Protein AF-A0A8F4FR57-F1 (afdb_monomer_lite)

Sequence (84 aa):
MARPAGHPLNRAAWEDVLRLAGLSLTQVAEMSEVPRATLSGLLGGHHKASVPMAHRIAGCIPVQPATLFPSLAAVEVEPEAVPA

Secondary structure (DSSP, 8-state):
-PPPS-B---HHHHHHHHHHHT--HHHHHHHHT--HHHHHHHHTTS--B-HHHHHHHHHTTTS-HHHH-GGG------------

Radius of gyration: 14.74 Å; chains: 1; bounding box: 34×52×24 Å

pLDDT: mean 85.81, std 15.05, range [47.41, 96.0]

Structure (mmCIF, N/CA/C/O backbone):
data_AF-A0A8F4FR57-F1
#
_entry.id   AF-A0A8F4FR57-F1
#
loop_
_atom_site.group_PDB
_atom_site.id
_atom_site.type_symbol
_atom_site.label_atom_id
_atom_site.label_alt_id
_atom_site.label_comp_id
_atom_site.label_asym_id
_atom_site.label_entity_id
_atom_site.label_seq_id
_atom_site.pdbx_PDB_ins_code
_atom_site.Cartn_x
_atom_site.Cartn_y
_atom_site.Cartn_z
_atom_site.occupancy
_atom_site.B_iso_or_equiv
_atom_site.auth_seq_id
_atom_site.auth_comp_id
_atom_site.auth_asym_id
_atom_site.auth_atom_id
_atom_site.pdbx_PDB_model_num
ATOM 1 N N . MET A 1 1 ? 23.148 -5.379 -12.969 1.00 47.41 1 MET A N 1
ATOM 2 C CA . MET A 1 1 ? 21.666 -5.366 -12.971 1.00 47.41 1 MET A CA 1
ATOM 3 C C . MET A 1 1 ? 21.189 -4.060 -12.358 1.00 47.41 1 MET A C 1
ATOM 5 O O . MET A 1 1 ? 21.581 -3.767 -11.236 1.00 47.41 1 MET A O 1
ATOM 9 N N . ALA A 1 2 ? 20.405 -3.258 -13.082 1.00 48.62 2 ALA A N 1
ATOM 10 C CA . ALA A 1 2 ? 19.794 -2.055 -12.519 1.00 48.62 2 ALA A CA 1
ATOM 11 C C . ALA A 1 2 ? 18.690 -2.478 -11.537 1.00 48.62 2 ALA A C 1
ATOM 13 O O . ALA A 1 2 ? 17.782 -3.212 -11.924 1.00 48.62 2 ALA A O 1
ATOM 14 N N . ARG A 1 3 ? 18.773 -2.062 -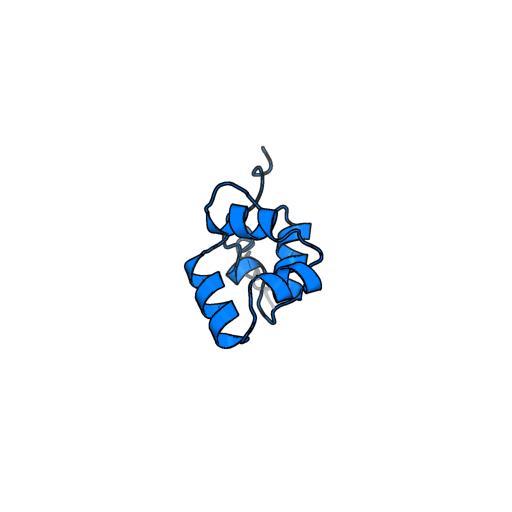10.266 1.00 56.50 3 ARG A N 1
ATOM 15 C CA . ARG A 1 3 ? 17.649 -2.240 -9.335 1.00 56.50 3 ARG A CA 1
ATOM 16 C C . ARG A 1 3 ? 16.457 -1.448 -9.892 1.00 56.50 3 ARG A C 1
ATOM 18 O O . ARG A 1 3 ? 16.656 -0.291 -10.269 1.00 56.50 3 ARG A O 1
ATOM 25 N N . PRO A 1 4 ? 15.249 -2.031 -9.973 1.00 58.56 4 PRO A N 1
ATOM 26 C CA . PRO A 1 4 ? 14.071 -1.284 -10.391 1.00 58.56 4 PRO A CA 1
ATOM 27 C C . PRO A 1 4 ? 13.909 -0.063 -9.482 1.00 58.56 4 PRO A C 1
ATOM 29 O O . PRO A 1 4 ? 14.120 -0.153 -8.273 1.00 58.56 4 PRO A O 1
ATOM 32 N N . ALA A 1 5 ? 13.551 1.084 -10.063 1.00 72.31 5 ALA A N 1
ATOM 33 C CA . ALA A 1 5 ? 13.436 2.376 -9.376 1.00 72.31 5 ALA A CA 1
ATOM 34 C C . ALA A 1 5 ? 12.241 2.457 -8.390 1.00 72.31 5 ALA A C 1
ATOM 36 O O . ALA A 1 5 ? 11.658 3.519 -8.195 1.00 72.31 5 ALA A O 1
ATOM 37 N N . GLY A 1 6 ? 11.847 1.325 -7.804 1.00 86.12 6 GLY A N 1
ATOM 38 C CA . GLY A 1 6 ? 10.695 1.141 -6.932 1.00 86.12 6 GLY A CA 1
ATOM 39 C C . GLY A 1 6 ? 9.657 0.170 -7.500 1.00 86.12 6 GLY A C 1
ATOM 40 O O . GLY A 1 6 ? 9.758 -0.310 -8.631 1.00 86.12 6 GLY A O 1
ATOM 41 N N . HIS A 1 7 ? 8.634 -0.077 -6.691 1.00 91.56 7 HIS A N 1
ATOM 42 C CA . HIS A 1 7 ? 7.590 -1.072 -6.882 1.00 91.56 7 HIS A CA 1
ATOM 43 C C . HIS A 1 7 ? 6.235 -0.377 -7.088 1.00 91.56 7 HIS A C 1
ATOM 45 O O . HIS A 1 7 ? 5.824 0.413 -6.231 1.00 91.56 7 HIS A O 1
ATOM 51 N N . PRO A 1 8 ? 5.551 -0.605 -8.224 1.00 92.81 8 PRO A N 1
ATOM 52 C CA . PRO A 1 8 ? 4.229 -0.042 -8.460 1.00 92.81 8 PRO A CA 1
ATOM 53 C C . PRO A 1 8 ? 3.192 -0.700 -7.546 1.00 92.81 8 PRO A C 1
ATOM 55 O O . PRO A 1 8 ? 3.263 -1.899 -7.268 1.00 92.81 8 PRO A O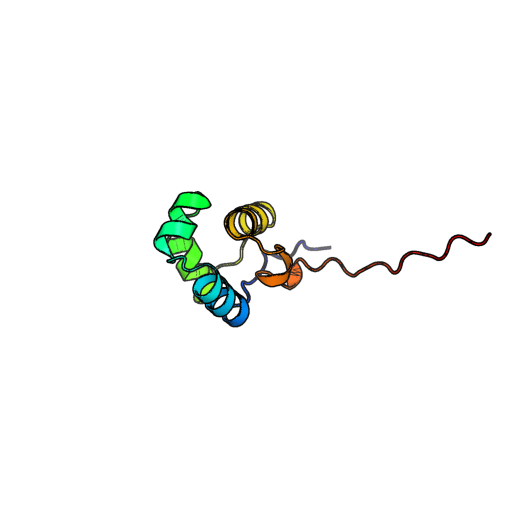 1
ATOM 58 N N . LEU A 1 9 ? 2.223 0.097 -7.103 1.00 94.06 9 LEU A N 1
ATOM 59 C CA . LEU A 1 9 ? 1.087 -0.378 -6.324 1.00 94.06 9 LEU A CA 1
ATOM 60 C C . LEU A 1 9 ? 0.048 -1.022 -7.253 1.00 94.06 9 LEU A C 1
ATOM 62 O O . LEU A 1 9 ? -0.310 -0.454 -8.286 1.00 94.06 9 LEU A O 1
ATOM 66 N N . ASN A 1 10 ? -0.486 -2.174 -6.862 1.00 94.75 10 ASN A N 1
ATOM 67 C CA . ASN A 1 10 ? -1.684 -2.743 -7.461 1.00 94.75 10 ASN A CA 1
ATOM 68 C C . ASN A 1 10 ? -2.917 -2.033 -6.893 1.00 94.75 10 ASN A C 1
ATOM 70 O O . ASN A 1 10 ? -3.358 -2.314 -5.778 1.00 94.75 10 ASN A O 1
ATOM 74 N N . ARG A 1 11 ? -3.476 -1.107 -7.675 1.00 93.75 11 ARG A N 1
ATOM 75 C CA . ARG A 1 11 ? -4.626 -0.299 -7.262 1.00 93.75 11 ARG A CA 1
ATOM 76 C C . ARG A 1 11 ? -5.872 -1.132 -6.951 1.00 93.75 11 ARG A C 1
ATOM 78 O O . ARG A 1 11 ? -6.533 -0.850 -5.960 1.00 93.75 11 ARG A O 1
ATOM 85 N N . ALA A 1 12 ? -6.175 -2.147 -7.759 1.00 93.06 12 ALA A N 1
ATOM 86 C CA . ALA A 1 12 ? -7.351 -2.987 -7.538 1.00 93.06 12 ALA A CA 1
ATOM 87 C C . ALA A 1 12 ? -7.231 -3.748 -6.208 1.00 93.06 12 ALA A C 1
ATOM 89 O O . ALA A 1 12 ? -8.118 -3.665 -5.363 1.00 93.06 12 ALA A O 1
ATOM 90 N N . ALA A 1 13 ? -6.078 -4.388 -5.977 1.00 93.75 13 ALA A N 1
ATOM 91 C CA . ALA A 1 13 ? -5.812 -5.075 -4.714 1.00 93.75 13 ALA A CA 1
ATOM 92 C C . ALA A 1 13 ? -5.847 -4.114 -3.518 1.00 93.75 13 ALA A C 1
ATOM 94 O O . ALA A 1 13 ? -6.381 -4.462 -2.471 1.00 93.75 13 ALA A O 1
ATOM 95 N N . TRP A 1 14 ? -5.319 -2.897 -3.668 1.00 93.94 14 TRP A N 1
ATOM 96 C CA . TRP A 1 14 ? -5.388 -1.873 -2.628 1.00 93.94 14 TRP A CA 1
ATOM 97 C C . TRP A 1 14 ? -6.827 -1.511 -2.247 1.00 93.94 14 TRP A C 1
ATOM 99 O O . TRP A 1 14 ? -7.161 -1.505 -1.064 1.00 93.94 14 TRP A O 1
ATOM 109 N N . GLU A 1 15 ? -7.674 -1.203 -3.232 1.00 93.38 15 GLU A N 1
ATOM 110 C CA . GLU A 1 15 ? -9.069 -0.809 -3.001 1.00 93.38 15 GLU A CA 1
ATOM 111 C C . GLU A 1 15 ? -9.858 -1.928 -2.306 1.00 93.38 15 GLU A C 1
ATOM 113 O O . GLU A 1 15 ? -10.572 -1.665 -1.333 1.00 93.38 15 GLU A O 1
ATOM 118 N N . ASP A 1 16 ? -9.670 -3.180 -2.730 1.00 93.62 16 ASP A N 1
ATOM 119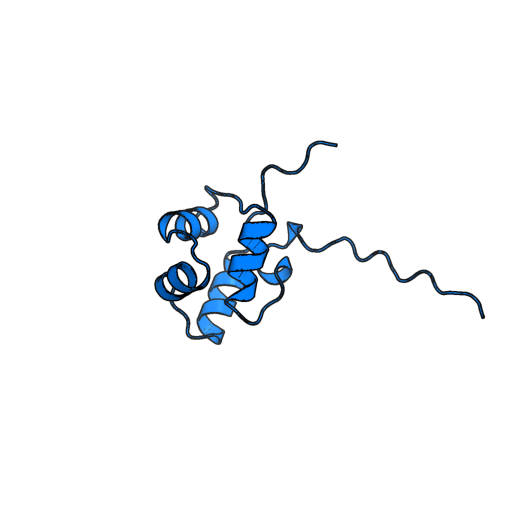 C CA . ASP A 1 16 ? -10.298 -4.337 -2.089 1.00 93.62 16 ASP A CA 1
ATOM 120 C C . ASP A 1 16 ? -9.807 -4.555 -0.659 1.00 93.62 16 ASP A C 1
ATOM 122 O O . ASP A 1 16 ? -10.612 -4.757 0.253 1.00 93.62 16 ASP A O 1
ATOM 126 N N . VAL A 1 17 ? -8.497 -4.467 -0.440 1.00 92.56 17 VAL A N 1
ATOM 127 C CA . VAL A 1 17 ? -7.892 -4.655 0.879 1.00 92.56 17 VAL A CA 1
ATOM 128 C C . VAL A 1 17 ? -8.347 -3.573 1.861 1.00 92.56 17 VAL A C 1
ATOM 130 O O . VAL A 1 17 ? -8.715 -3.902 2.988 1.00 92.56 17 VAL A O 1
ATOM 133 N N . LEU A 1 18 ? -8.396 -2.301 1.449 1.00 92.31 18 LEU A N 1
ATOM 134 C CA . LEU A 1 18 ? -8.911 -1.224 2.304 1.00 92.31 18 LEU A CA 1
ATOM 135 C C . LEU A 1 18 ? -10.390 -1.408 2.638 1.00 92.31 18 LEU A C 1
ATOM 137 O O . LEU A 1 18 ? -10.790 -1.206 3.786 1.00 92.31 18 LEU A O 1
ATOM 141 N N . ARG A 1 19 ? -11.194 -1.815 1.650 1.00 92.75 19 ARG A N 1
ATOM 142 C CA . ARG A 1 19 ? -12.622 -2.081 1.838 1.00 92.75 19 ARG A CA 1
ATOM 143 C C . ARG A 1 19 ? -12.853 -3.217 2.833 1.00 92.75 19 ARG A C 1
ATOM 145 O O . ARG A 1 19 ? -13.711 -3.082 3.699 1.00 92.75 19 ARG A O 1
ATOM 152 N N . LEU A 1 20 ? -12.088 -4.305 2.730 1.00 91.88 20 LEU A N 1
ATOM 153 C CA . LEU A 1 20 ? -12.184 -5.454 3.637 1.00 91.88 20 LEU A CA 1
ATOM 154 C C . LEU A 1 20 ? -11.661 -5.139 5.043 1.00 91.88 20 LEU A C 1
ATOM 156 O O . LEU A 1 20 ? -12.261 -5.567 6.025 1.00 91.88 20 LEU A O 1
ATOM 160 N N . ALA A 1 21 ? -10.574 -4.373 5.149 1.00 90.88 21 ALA A N 1
ATOM 161 C CA . ALA A 1 21 ? -10.007 -3.960 6.431 1.00 90.88 21 ALA A CA 1
ATOM 162 C C . ALA A 1 21 ? -10.813 -2.840 7.118 1.00 90.88 21 ALA A C 1
ATOM 164 O O . ALA A 1 21 ? -10.579 -2.555 8.290 1.00 90.88 21 ALA A O 1
ATOM 165 N N . GLY A 1 22 ? -11.735 -2.184 6.403 1.00 94.19 22 GLY A N 1
ATOM 166 C CA . GLY A 1 22 ? -12.486 -1.035 6.914 1.00 94.19 22 GLY A CA 1
ATOM 167 C C . GLY A 1 22 ? -11.602 0.184 7.195 1.00 94.19 22 GLY A C 1
ATOM 168 O O . GLY A 1 22 ? -11.921 0.983 8.074 1.00 94.19 22 GLY A O 1
ATOM 169 N N . LEU A 1 23 ? -10.480 0.319 6.479 1.00 94.06 23 LEU A N 1
ATOM 170 C CA . LEU A 1 23 ? -9.495 1.380 6.692 1.00 94.06 23 LEU A CA 1
ATOM 171 C C . LEU A 1 23 ? -9.585 2.453 5.607 1.00 94.06 23 LEU A C 1
ATOM 173 O O . LEU A 1 23 ? -9.685 2.175 4.413 1.00 94.06 23 LEU A O 1
ATOM 177 N N . SER A 1 24 ? -9.484 3.710 6.027 1.00 94.06 24 SER A N 1
ATOM 178 C CA . SER A 1 24 ? -9.344 4.855 5.132 1.00 94.06 24 SER A CA 1
ATOM 179 C C . SER A 1 24 ? -7.883 5.106 4.751 1.00 94.06 24 SER A C 1
ATOM 181 O O . SER A 1 24 ? -6.948 4.743 5.466 1.00 94.06 24 SER A O 1
ATOM 183 N N . LEU A 1 25 ? -7.678 5.836 3.652 1.00 92.62 25 LEU A N 1
ATOM 184 C CA . LEU A 1 25 ? -6.347 6.270 3.219 1.00 92.62 25 LEU A CA 1
ATOM 185 C C . LEU A 1 25 ? -5.609 7.098 4.291 1.00 92.62 25 LEU A C 1
ATOM 187 O O . LEU A 1 25 ? -4.390 7.002 4.393 1.00 92.62 25 LEU A O 1
ATOM 191 N N . THR A 1 26 ? -6.327 7.909 5.084 1.00 95.19 26 THR A N 1
ATOM 192 C CA . THR A 1 26 ? -5.728 8.678 6.193 1.00 95.19 26 THR A CA 1
ATOM 193 C C . THR A 1 26 ? -5.180 7.752 7.267 1.00 95.19 26 THR A C 1
ATOM 195 O O . THR A 1 26 ? -4.034 7.910 7.663 1.00 95.19 26 THR A O 1
ATOM 198 N N . GLN A 1 27 ? -5.971 6.762 7.689 1.00 95.94 27 GLN A N 1
ATOM 199 C CA . GLN A 1 27 ? -5.561 5.828 8.738 1.00 95.94 27 GLN A CA 1
ATOM 200 C C . GLN A 1 27 ? -4.322 5.043 8.312 1.00 95.94 27 GLN A C 1
ATOM 202 O O . GLN A 1 27 ? -3.380 4.915 9.085 1.00 95.94 27 GLN A O 1
ATOM 207 N N . VAL A 1 28 ? -4.262 4.590 7.055 1.00 94.81 28 VAL A N 1
ATOM 208 C CA . VAL A 1 28 ? -3.061 3.902 6.559 1.00 94.81 28 VAL A CA 1
ATOM 209 C C . VAL A 1 28 ? -1.853 4.840 6.499 1.00 94.81 28 VAL A C 1
ATOM 211 O O . VAL A 1 28 ? -0.744 4.413 6.813 1.00 94.81 28 VAL A O 1
ATOM 214 N N . ALA A 1 29 ? -2.037 6.115 6.142 1.00 95.62 29 ALA A N 1
ATOM 215 C CA . ALA A 1 29 ? -0.958 7.106 6.162 1.00 95.62 29 ALA A CA 1
ATOM 216 C C . ALA A 1 29 ? -0.379 7.293 7.573 1.00 95.62 29 ALA A C 1
ATOM 218 O O . ALA A 1 29 ? 0.839 7.282 7.746 1.00 95.62 29 ALA A O 1
ATOM 219 N N . GLU A 1 30 ? -1.254 7.414 8.572 1.00 96.00 30 GLU A N 1
ATOM 220 C CA . GLU A 1 30 ? -0.880 7.557 9.981 1.00 96.00 30 GLU A CA 1
ATOM 221 C C . GLU A 1 30 ? -0.174 6.300 10.500 1.00 96.00 30 GLU A C 1
ATOM 223 O O . GLU A 1 30 ? 0.922 6.398 11.044 1.00 96.00 30 GLU A O 1
ATOM 228 N N . MET A 1 31 ? -0.747 5.116 10.266 1.00 95.56 31 MET A N 1
ATOM 229 C CA . MET A 1 31 ? -0.197 3.845 10.752 1.00 95.56 31 MET A CA 1
ATOM 230 C C . MET A 1 31 ? 1.143 3.476 10.106 1.00 95.56 31 MET A C 1
ATOM 232 O O . MET A 1 31 ? 1.993 2.882 10.763 1.00 95.56 31 MET A O 1
ATOM 236 N N . SER A 1 32 ? 1.322 3.783 8.817 1.00 95.00 32 SER A N 1
ATOM 237 C CA . SER A 1 32 ? 2.548 3.436 8.076 1.00 95.00 32 SER A CA 1
ATOM 238 C C . SER A 1 32 ? 3.636 4.501 8.168 1.00 95.00 32 SER A C 1
ATOM 240 O O . SER A 1 32 ? 4.747 4.285 7.666 1.00 95.00 32 SER A O 1
ATOM 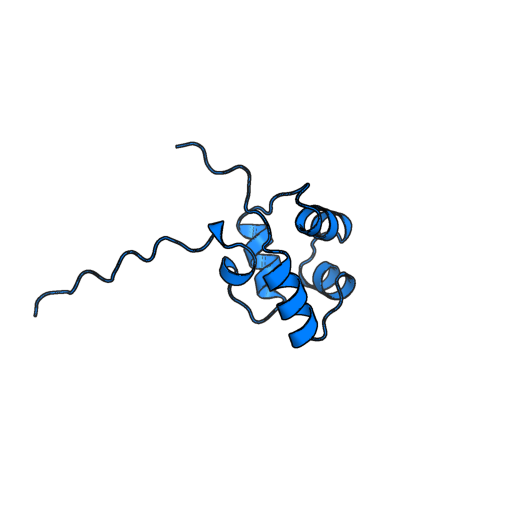242 N N . GLU A 1 33 ? 3.320 5.652 8.773 1.00 95.44 33 GLU A N 1
ATOM 243 C CA . GLU A 1 33 ? 4.159 6.853 8.771 1.00 95.44 33 GLU A CA 1
ATOM 244 C C . GLU A 1 33 ? 4.581 7.253 7.343 1.00 95.44 33 GLU A C 1
ATOM 246 O O . GLU A 1 33 ? 5.701 7.711 7.083 1.00 95.44 33 GLU A O 1
ATOM 251 N N . VAL A 1 34 ? 3.691 7.025 6.374 1.00 94.75 34 VAL A N 1
ATOM 252 C CA . VAL A 1 34 ? 3.881 7.423 4.979 1.00 94.75 34 VAL A CA 1
ATOM 253 C C . VAL A 1 34 ? 2.963 8.606 4.701 1.00 94.75 34 VAL A C 1
ATOM 255 O O . VAL A 1 34 ? 1.752 8.488 4.885 1.00 94.75 34 VAL A O 1
ATOM 258 N N . PRO A 1 35 ? 3.486 9.745 4.206 1.00 95.75 35 PRO A N 1
ATOM 259 C CA . PRO A 1 35 ? 2.652 10.898 3.902 1.00 95.75 35 PRO A CA 1
ATOM 260 C C . PRO A 1 35 ? 1.493 10.531 2.974 1.00 95.75 35 PRO A C 1
ATOM 262 O O . PRO A 1 35 ? 1.687 9.867 1.952 1.00 95.75 35 PRO A O 1
ATOM 265 N N . ARG A 1 36 ? 0.291 11.031 3.276 1.00 95.44 36 ARG A N 1
ATOM 266 C CA . ARG A 1 36 ? -0.904 10.773 2.458 1.00 95.44 36 ARG A CA 1
ATOM 267 C C . ARG A 1 36 ? -0.696 11.146 0.986 1.00 95.44 36 ARG A C 1
ATOM 269 O O . ARG A 1 36 ? -1.149 10.422 0.109 1.00 95.44 36 ARG A O 1
ATOM 276 N N . ALA A 1 37 ? 0.030 12.232 0.708 1.00 94.88 37 ALA A N 1
ATOM 277 C CA . ALA A 1 37 ? 0.383 12.631 -0.657 1.00 94.88 37 ALA A CA 1
ATOM 278 C C . ALA A 1 37 ? 1.201 11.552 -1.392 1.00 94.88 37 ALA A C 1
ATOM 280 O O . ALA A 1 37 ? 0.967 11.296 -2.572 1.00 94.88 37 ALA A O 1
ATOM 281 N N . THR A 1 38 ? 2.108 10.869 -0.688 1.00 94.44 38 THR A N 1
ATOM 282 C CA . THR A 1 38 ? 2.880 9.752 -1.239 1.00 94.44 38 THR A CA 1
ATOM 283 C C . THR A 1 38 ? 1.977 8.567 -1.559 1.00 94.44 38 THR A C 1
ATOM 285 O O . THR A 1 38 ? 2.079 8.034 -2.660 1.00 94.44 38 THR A O 1
ATOM 288 N N . LEU A 1 39 ? 1.061 8.197 -0.656 1.00 94.75 39 LEU A N 1
ATOM 289 C CA . LEU A 1 39 ? 0.087 7.125 -0.905 1.00 94.75 39 LEU A CA 1
ATOM 290 C C . LEU A 1 39 ? -0.837 7.444 -2.091 1.00 94.75 39 LEU A C 1
ATOM 292 O O . LEU A 1 39 ? -1.041 6.596 -2.958 1.00 94.75 39 LEU A O 1
ATOM 296 N N . SER A 1 40 ? -1.331 8.682 -2.190 1.00 94.94 40 SER A N 1
ATOM 297 C CA . SER A 1 40 ? -2.092 9.145 -3.358 1.00 94.94 40 SER A CA 1
ATOM 298 C C . SER A 1 40 ? -1.269 9.066 -4.648 1.00 94.94 40 SER A C 1
ATOM 300 O O . SER A 1 40 ? -1.784 8.645 -5.680 1.00 94.94 40 SER A O 1
ATOM 302 N N . GLY A 1 41 ? 0.018 9.425 -4.597 1.00 94.50 41 GLY A N 1
ATOM 303 C CA . GLY A 1 41 ? 0.930 9.308 -5.737 1.00 94.50 41 GLY A CA 1
ATOM 304 C C . GLY A 1 41 ? 1.176 7.859 -6.169 1.00 94.50 41 GLY A C 1
ATOM 305 O O . GLY A 1 41 ? 1.273 7.595 -7.366 1.00 94.50 41 GLY A O 1
ATOM 306 N N . LEU A 1 42 ? 1.222 6.915 -5.221 1.00 94.50 42 LEU A N 1
ATOM 307 C CA . LEU A 1 42 ? 1.290 5.477 -5.512 1.00 94.50 42 LEU A CA 1
ATOM 308 C C . LEU A 1 42 ? 0.003 4.987 -6.193 1.00 94.50 42 LEU A C 1
ATOM 310 O O . LEU A 1 42 ? 0.079 4.281 -7.195 1.00 94.50 42 LEU A O 1
ATOM 314 N N . LEU A 1 43 ? -1.168 5.411 -5.705 1.00 93.12 43 LEU A N 1
ATOM 315 C CA . LEU A 1 43 ? -2.473 5.069 -6.292 1.00 93.12 43 LEU A CA 1
ATOM 316 C C . LEU A 1 43 ? -2.676 5.643 -7.697 1.00 93.12 43 LEU A C 1
ATOM 318 O O . LEU A 1 43 ? -3.276 4.990 -8.551 1.00 93.12 43 LEU A O 1
ATOM 322 N N . GLY A 1 44 ? -2.174 6.855 -7.937 1.00 91.00 44 GLY A N 1
ATOM 323 C CA . GLY A 1 44 ? -2.184 7.495 -9.253 1.00 91.00 44 GLY A CA 1
ATOM 324 C C . GLY A 1 44 ? -1.115 6.965 -10.213 1.00 91.00 44 GLY A C 1
ATOM 325 O O . GLY A 1 44 ? -1.074 7.392 -11.362 1.00 91.00 44 GLY A O 1
ATOM 326 N N . GLY A 1 45 ? -0.229 6.066 -9.764 1.00 90.31 45 GLY A N 1
ATOM 327 C CA . GLY A 1 45 ? 0.880 5.542 -10.568 1.00 90.31 45 GLY A CA 1
ATOM 328 C C . GLY A 1 45 ? 2.009 6.547 -10.834 1.00 90.31 45 GLY A C 1
ATOM 329 O O . GLY A 1 45 ? 2.921 6.254 -11.606 1.00 90.31 45 GLY A O 1
ATOM 330 N N . HIS A 1 46 ? 1.980 7.720 -10.197 1.00 90.00 46 HIS A N 1
ATOM 331 C CA . HIS A 1 46 ? 3.016 8.748 -10.318 1.00 90.00 46 HIS A CA 1
ATOM 332 C C . HIS A 1 46 ? 4.272 8.396 -9.515 1.00 90.00 46 HIS A C 1
ATOM 334 O O . HIS A 1 46 ? 5.377 8.786 -9.886 1.00 90.00 46 HIS A O 1
ATOM 340 N N . HIS A 1 47 ? 4.107 7.662 -8.413 1.00 91.75 47 HIS A N 1
ATOM 341 C CA . HIS A 1 47 ? 5.196 7.223 -7.546 1.00 91.75 47 HIS A CA 1
ATOM 342 C C . HIS A 1 47 ? 5.368 5.706 -7.592 1.00 91.75 47 HIS A C 1
ATOM 344 O O . HIS A 1 47 ? 4.462 4.954 -7.948 1.00 91.75 47 HIS A O 1
ATOM 350 N N . LYS A 1 48 ? 6.543 5.256 -7.156 1.00 92.50 48 LYS A N 1
ATOM 351 C CA . LYS A 1 48 ? 6.841 3.848 -6.895 1.00 92.50 48 LYS A CA 1
ATOM 352 C C . LYS A 1 48 ? 7.351 3.710 -5.467 1.00 92.50 48 LYS A C 1
ATOM 354 O O . LYS A 1 48 ? 8.107 4.560 -4.998 1.00 92.50 48 LYS A O 1
ATOM 359 N N . ALA A 1 49 ? 6.938 2.656 -4.772 1.00 92.62 49 ALA A N 1
ATOM 360 C CA . ALA A 1 49 ? 7.357 2.424 -3.396 1.00 92.62 49 ALA A CA 1
ATOM 361 C C . ALA A 1 49 ? 8.753 1.795 -3.367 1.00 92.62 49 ALA A C 1
ATOM 363 O O . ALA A 1 49 ? 9.065 0.919 -4.169 1.00 92.62 49 ALA A O 1
ATOM 364 N N . SER A 1 50 ? 9.605 2.194 -2.427 1.00 92.88 50 SER A N 1
ATOM 365 C CA . SER A 1 50 ? 10.797 1.402 -2.106 1.00 92.88 50 SER A CA 1
ATOM 366 C C . SER A 1 50 ? 10.395 0.120 -1.366 1.00 92.88 50 SER A C 1
ATOM 368 O O . SER A 1 50 ? 9.316 0.067 -0.778 1.00 92.88 50 SER A O 1
ATOM 370 N N . VAL A 1 51 ? 11.263 -0.899 -1.338 1.00 91.94 51 VAL A N 1
ATOM 371 C CA . VAL A 1 51 ? 11.003 -2.141 -0.579 1.00 91.94 51 VAL A CA 1
ATOM 372 C C . VAL A 1 51 ? 10.636 -1.841 0.888 1.00 91.94 51 VAL A C 1
ATOM 374 O O . VAL A 1 51 ? 9.571 -2.277 1.321 1.00 91.94 51 VAL A O 1
ATOM 377 N N . PRO A 1 52 ? 11.394 -1.024 1.654 1.00 93.31 52 PRO A N 1
ATOM 378 C CA . PRO A 1 52 ? 11.029 -0.740 3.045 1.00 93.31 52 PRO A CA 1
ATOM 379 C C . PRO A 1 52 ? 9.681 -0.021 3.184 1.00 93.31 52 PRO A C 1
ATOM 381 O O . PRO A 1 52 ? 8.947 -0.256 4.138 1.00 93.31 52 PRO A O 1
ATOM 384 N N . MET A 1 53 ? 9.331 0.857 2.238 1.00 94.56 53 MET A N 1
ATOM 385 C CA . MET A 1 53 ? 8.034 1.540 2.236 1.00 94.56 53 MET A CA 1
ATOM 386 C C . MET A 1 53 ? 6.890 0.564 1.956 1.00 94.56 53 MET A C 1
ATOM 388 O O . MET A 1 53 ? 5.891 0.593 2.666 1.00 94.56 53 MET A O 1
ATOM 392 N N . ALA A 1 54 ? 7.052 -0.316 0.968 1.00 94.06 54 ALA A N 1
ATOM 393 C CA . ALA A 1 54 ? 6.065 -1.334 0.634 1.00 94.06 54 ALA A CA 1
ATOM 394 C C . ALA A 1 54 ? 5.792 -2.271 1.818 1.00 94.06 54 ALA A C 1
ATOM 396 O O . ALA A 1 54 ? 4.634 -2.524 2.141 1.00 94.06 54 ALA A O 1
ATOM 397 N N . HIS A 1 55 ? 6.846 -2.714 2.512 1.00 93.44 55 HIS A N 1
ATOM 398 C CA . HIS A 1 55 ? 6.713 -3.530 3.720 1.00 93.44 55 HIS A CA 1
ATOM 399 C C . HIS A 1 55 ? 6.061 -2.775 4.882 1.00 93.44 55 HIS A C 1
ATOM 401 O O . HIS A 1 55 ? 5.242 -3.365 5.576 1.00 93.44 55 HIS A O 1
ATOM 407 N N . ARG A 1 56 ? 6.361 -1.482 5.088 1.00 94.44 56 ARG A N 1
ATOM 408 C CA . ARG A 1 56 ? 5.667 -0.673 6.109 1.00 94.44 56 ARG A CA 1
ATOM 409 C C . ARG A 1 56 ? 4.177 -0.555 5.818 1.00 94.44 56 ARG A C 1
ATOM 411 O O . ARG A 1 56 ? 3.367 -0.867 6.678 1.00 94.44 56 ARG A O 1
ATOM 418 N N . ILE A 1 57 ? 3.822 -0.167 4.594 1.00 94.00 57 ILE A N 1
ATOM 419 C CA . ILE A 1 57 ? 2.426 -0.018 4.165 1.00 94.00 57 ILE A CA 1
ATOM 420 C C . ILE A 1 57 ? 1.670 -1.343 4.315 1.00 94.00 57 ILE A C 1
ATOM 422 O O . ILE A 1 57 ? 0.590 -1.377 4.901 1.00 94.00 57 ILE A O 1
ATOM 426 N N . ALA A 1 58 ? 2.251 -2.433 3.812 1.00 92.81 58 ALA A N 1
ATOM 427 C CA . ALA A 1 58 ? 1.655 -3.757 3.906 1.00 92.81 58 ALA A CA 1
ATOM 428 C C . ALA A 1 58 ? 1.682 -4.331 5.325 1.00 92.81 58 ALA A C 1
ATOM 430 O O . ALA A 1 58 ? 0.907 -5.223 5.592 1.00 92.81 58 ALA A O 1
ATOM 431 N N . GLY A 1 59 ? 2.529 -3.851 6.238 1.00 91.50 59 GLY A N 1
ATOM 432 C CA . GLY A 1 59 ? 2.521 -4.274 7.642 1.00 91.50 59 GLY A CA 1
ATOM 433 C C . GLY A 1 59 ? 1.391 -3.643 8.462 1.00 91.50 59 GLY A C 1
ATOM 434 O O . GLY A 1 59 ? 0.985 -4.198 9.478 1.00 91.50 59 GLY A O 1
ATOM 435 N N . CYS A 1 60 ? 0.856 -2.501 8.020 1.00 92.31 60 CYS A N 1
ATOM 436 C CA . CYS A 1 60 ? -0.274 -1.827 8.671 1.00 92.31 60 CYS A CA 1
ATOM 437 C C . CYS A 1 60 ? -1.627 -2.462 8.348 1.00 92.31 60 CYS A C 1
ATOM 439 O O . CYS A 1 60 ? -2.629 -2.148 8.986 1.00 92.31 60 CYS A O 1
ATOM 441 N N . ILE A 1 61 ? -1.660 -3.321 7.335 1.00 89.69 61 ILE A N 1
ATOM 442 C CA . ILE A 1 61 ? -2.850 -4.022 6.879 1.00 89.69 61 ILE A CA 1
ATOM 443 C C . ILE A 1 61 ? -2.508 -5.514 6.945 1.00 89.69 61 ILE A C 1
ATOM 445 O O . ILE A 1 61 ? -1.383 -5.861 6.631 1.00 89.69 61 ILE A O 1
ATOM 449 N N . PRO A 1 62 ? -3.386 -6.434 7.363 1.00 84.06 62 PRO A N 1
ATOM 450 C CA . PRO A 1 62 ? -3.017 -7.848 7.488 1.00 84.06 62 PRO A CA 1
ATOM 451 C C . PRO A 1 62 ? -2.897 -8.546 6.114 1.00 84.06 62 PRO A C 1
ATOM 453 O O . PRO A 1 62 ? -3.652 -9.466 5.808 1.00 84.06 62 PRO A O 1
ATOM 456 N N . VAL A 1 63 ? -1.971 -8.099 5.259 1.00 89.12 63 VAL A N 1
ATOM 457 C CA . VAL A 1 63 ? -1.740 -8.592 3.893 1.00 89.12 63 VAL A CA 1
ATOM 458 C C . VAL A 1 63 ? -0.252 -8.731 3.601 1.00 89.12 63 VAL A C 1
ATOM 460 O O . VAL A 1 63 ? 0.592 -8.043 4.170 1.00 89.12 63 VAL A O 1
ATOM 463 N N . GLN A 1 64 ? 0.090 -9.615 2.668 1.00 90.94 64 GLN A N 1
ATOM 464 C CA . GLN A 1 64 ? 1.473 -9.740 2.226 1.00 90.94 64 GLN A CA 1
ATOM 465 C C . GLN A 1 64 ? 1.874 -8.540 1.346 1.00 90.94 64 GLN A C 1
ATOM 467 O O . GLN A 1 64 ? 1.072 -8.082 0.527 1.00 90.94 64 GLN A O 1
ATOM 472 N N . PRO A 1 65 ? 3.129 -8.053 1.425 1.00 92.19 65 PRO A N 1
ATOM 473 C CA . PRO A 1 65 ? 3.608 -6.966 0.569 1.00 92.19 65 PRO A CA 1
ATOM 474 C C . PRO A 1 65 ? 3.435 -7.245 -0.924 1.00 92.19 65 PRO A C 1
ATOM 476 O O . PRO A 1 65 ? 3.075 -6.340 -1.671 1.00 92.19 65 PRO A O 1
ATOM 479 N N . ALA A 1 66 ? 3.620 -8.496 -1.355 1.00 93.25 66 ALA A N 1
ATOM 480 C CA . ALA A 1 66 ? 3.435 -8.909 -2.744 1.00 93.25 66 ALA A CA 1
ATOM 481 C C . ALA A 1 66 ? 1.984 -8.752 -3.241 1.00 93.25 66 ALA A C 1
ATOM 483 O O . ALA A 1 66 ? 1.773 -8.503 -4.425 1.00 93.25 66 ALA A O 1
ATOM 484 N N . THR A 1 67 ? 0.984 -8.815 -2.352 1.00 92.62 67 THR A N 1
ATOM 485 C CA . THR A 1 67 ? -0.425 -8.569 -2.702 1.00 92.62 67 THR A CA 1
ATOM 486 C C . THR A 1 67 ? -0.635 -7.131 -3.177 1.00 92.62 67 THR A C 1
ATOM 488 O O . THR A 1 67 ? -1.313 -6.893 -4.176 1.00 92.62 67 THR A O 1
ATOM 491 N N . LEU A 1 68 ? -0.025 -6.166 -2.481 1.00 93.50 68 LEU A N 1
ATOM 492 C CA . LEU A 1 68 ? -0.127 -4.742 -2.814 1.00 93.50 68 LEU A CA 1
ATOM 493 C C . LEU A 1 68 ? 0.907 -4.308 -3.854 1.00 93.50 68 LEU A C 1
ATOM 495 O O . LEU A 1 68 ? 0.652 -3.393 -4.632 1.00 93.50 68 LEU A O 1
ATOM 499 N N . PHE A 1 69 ? 2.063 -4.962 -3.890 1.00 94.00 69 PHE A N 1
ATOM 500 C CA . PHE A 1 69 ? 3.183 -4.636 -4.764 1.00 94.00 69 PHE A CA 1
ATOM 501 C C . PHE A 1 69 ? 3.653 -5.908 -5.488 1.00 94.00 69 PHE A C 1
ATOM 503 O O . PHE A 1 69 ? 4.653 -6.500 -5.084 1.00 94.00 69 PHE A O 1
ATOM 510 N N . PRO A 1 70 ? 2.993 -6.324 -6.586 1.00 91.75 70 PRO A N 1
ATOM 511 C CA . PRO A 1 70 ? 3.247 -7.611 -7.250 1.00 91.75 70 PRO A CA 1
ATOM 512 C C . PRO A 1 70 ? 4.699 -7.834 -7.673 1.00 91.75 70 PRO A C 1
ATOM 514 O O . PRO A 1 70 ? 5.192 -8.951 -7.662 1.00 91.75 70 PRO A O 1
ATOM 517 N N . SER A 1 71 ? 5.431 -6.760 -7.979 1.00 90.44 71 SER A N 1
ATOM 518 C CA . SER A 1 71 ? 6.870 -6.825 -8.282 1.00 90.44 71 SER A CA 1
ATOM 519 C C . SER A 1 71 ? 7.765 -7.275 -7.111 1.00 90.44 71 SER A C 1
ATOM 521 O O . SER A 1 71 ? 8.965 -7.440 -7.308 1.00 90.44 71 SER A O 1
ATOM 523 N N . LEU A 1 72 ? 7.212 -7.404 -5.899 1.00 88.38 72 LEU A N 1
ATOM 524 C CA . LEU A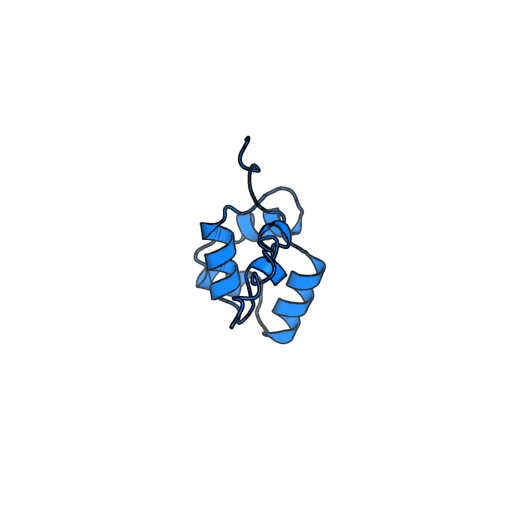 1 72 ? 7.868 -7.980 -4.721 1.00 88.38 72 LEU A CA 1
ATOM 525 C C . LEU A 1 72 ? 7.563 -9.463 -4.533 1.00 88.38 72 LEU A C 1
ATOM 527 O O . LEU A 1 72 ? 8.120 -10.056 -3.611 1.00 88.38 72 LEU A O 1
ATOM 531 N N . ALA A 1 73 ? 6.697 -10.059 -5.360 1.00 84.00 73 ALA A N 1
ATOM 532 C CA . ALA A 1 73 ? 6.608 -11.506 -5.441 1.00 84.00 73 ALA A CA 1
ATOM 533 C C . ALA A 1 73 ? 7.984 -11.995 -5.900 1.00 84.00 73 ALA A C 1
ATOM 535 O O . ALA A 1 73 ? 8.336 -11.903 -7.078 1.00 84.00 73 ALA A O 1
ATOM 536 N N . ALA A 1 74 ? 8.817 -12.402 -4.940 1.00 65.06 74 ALA A N 1
ATOM 537 C CA . ALA A 1 74 ? 10.024 -13.133 -5.245 1.00 65.06 74 ALA A CA 1
ATOM 538 C C . ALA A 1 74 ? 9.571 -14.317 -6.093 1.00 65.06 74 ALA A C 1
ATOM 540 O O . ALA A 1 74 ? 8.624 -15.003 -5.716 1.00 65.06 74 ALA A O 1
ATOM 541 N N . VAL A 1 75 ? 10.200 -14.486 -7.257 1.00 51.69 75 VAL A N 1
ATOM 542 C CA . VAL A 1 75 ? 10.105 -15.713 -8.042 1.00 51.69 75 VAL A CA 1
ATOM 543 C C . VAL A 1 75 ? 10.259 -16.844 -7.035 1.00 51.69 75 VAL A C 1
ATOM 545 O O . VAL A 1 75 ? 11.314 -16.942 -6.406 1.00 51.69 75 VAL A O 1
ATOM 548 N N . GLU A 1 76 ? 9.183 -17.589 -6.789 1.00 48.56 76 GLU A N 1
ATOM 549 C CA . GLU A 1 76 ? 9.234 -18.780 -5.959 1.00 48.56 76 GLU A CA 1
ATOM 550 C C . GLU A 1 76 ? 10.264 -19.681 -6.634 1.00 48.56 76 GLU A C 1
ATOM 552 O O . GLU A 1 76 ? 10.023 -20.240 -7.701 1.00 48.56 76 GLU A O 1
ATOM 557 N N . VAL A 1 77 ? 11.475 -19.720 -6.080 1.00 49.00 77 VAL A N 1
ATOM 558 C CA . VAL A 1 77 ? 12.409 -20.786 -6.397 1.00 49.00 77 VAL A CA 1
ATOM 559 C C . VAL A 1 77 ? 11.723 -22.013 -5.826 1.00 49.00 77 VAL A C 1
ATOM 561 O O . VAL A 1 77 ? 11.566 -22.112 -4.607 1.00 49.00 77 VAL A O 1
ATOM 564 N N . GLU A 1 78 ? 11.212 -22.862 -6.719 1.00 47.69 78 GLU A N 1
ATOM 565 C CA . GLU A 1 78 ? 10.643 -24.157 -6.369 1.00 47.69 78 GLU A CA 1
ATOM 566 C C . GLU A 1 78 ? 11.569 -24.825 -5.343 1.00 47.69 78 GLU A C 1
ATOM 568 O O . GLU A 1 78 ? 12.790 -24.812 -5.538 1.00 47.69 78 GLU A O 1
ATOM 573 N N . PRO A 1 79 ? 11.043 -25.356 -4.226 1.00 51.25 79 PRO A N 1
ATOM 574 C CA . PRO A 1 79 ? 11.874 -26.064 -3.272 1.00 51.25 79 PRO A CA 1
ATOM 575 C C . PRO A 1 79 ? 12.483 -27.263 -4.000 1.00 51.25 79 PRO A C 1
ATOM 577 O O . PRO A 1 79 ? 11.780 -28.216 -4.333 1.00 51.25 79 PRO A O 1
ATOM 580 N N . GLU A 1 80 ? 13.783 -27.183 -4.287 1.00 52.50 80 GLU A N 1
ATOM 581 C CA . GLU A 1 80 ? 14.568 -28.281 -4.832 1.00 52.50 80 GLU A CA 1
ATOM 582 C C . GLU A 1 80 ? 14.335 -29.493 -3.927 1.00 52.50 80 GLU A C 1
ATOM 584 O O . GLU A 1 80 ? 14.644 -29.472 -2.732 1.00 52.50 80 GLU A O 1
ATOM 589 N N . ALA A 1 81 ? 13.670 -30.508 -4.478 1.00 53.34 81 ALA A N 1
ATOM 590 C CA . ALA A 1 81 ? 13.351 -31.731 -3.772 1.00 53.34 81 ALA A CA 1
ATOM 591 C C . ALA A 1 81 ? 14.662 -32.357 -3.290 1.00 53.34 81 ALA A C 1
ATOM 593 O O . ALA A 1 81 ? 15.447 -32.854 -4.093 1.00 53.34 81 ALA A O 1
ATOM 594 N N . VAL A 1 82 ? 14.902 -32.311 -1.979 1.00 62.38 82 VAL A N 1
ATOM 595 C CA . VAL A 1 82 ? 16.020 -33.009 -1.345 1.00 62.38 82 VAL A CA 1
ATOM 596 C C . VAL A 1 82 ? 15.801 -34.508 -1.587 1.00 62.38 82 VAL A C 1
ATOM 598 O O . VAL A 1 82 ? 14.796 -35.037 -1.101 1.00 62.38 82 VAL A O 1
ATOM 601 N N . PRO A 1 83 ? 16.663 -35.203 -2.355 1.00 61.12 83 PRO A N 1
ATOM 602 C CA . PRO A 1 83 ? 16.536 -36.643 -2.508 1.00 61.12 83 PRO A CA 1
ATOM 603 C C . PRO A 1 83 ? 16.829 -37.320 -1.163 1.00 61.12 83 PRO A C 1
ATOM 605 O O . PRO A 1 83 ? 17.737 -36.910 -0.438 1.00 61.12 83 PRO A O 1
ATOM 608 N N . ALA A 1 84 ? 15.991 -38.309 -0.8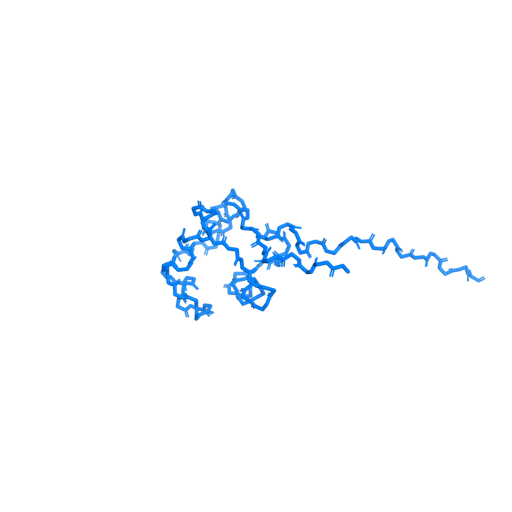46 1.00 68.19 84 ALA A N 1
ATOM 609 C CA . ALA A 1 84 ? 16.007 -39.106 0.379 1.00 68.19 84 ALA A CA 1
ATOM 610 C C . ALA A 1 84 ? 17.291 -39.928 0.567 1.00 68.19 84 ALA A C 1
ATOM 612 O O . ALA A 1 84 ? 17.905 -40.317 -0.454 1.00 68.19 84 ALA A O 1
#

Foldseek 3Di:
DDDPPAFAWDLVLVVVQCVVQVHDLVRLCVQLVNHSVQVVCSNVVVDHHHPSSLCSSCVSGVHDSCSGGVVPPDPPPDPPPDDD